Protein AF-A0A0U5L3U8-F1 (afdb_monomer)

Radius of gyration: 20.76 Å; Cα contacts (8 Å, |Δi|>4): 200; chains: 1; bounding box: 40×62×52 Å

Solvent-accessible surface area (backbone atoms only — not comparable to full-atom values): 8034 Å² total; per-residue (Å²): 136,73,67,72,69,67,64,68,73,76,75,67,78,78,78,76,72,82,58,68,48,78,46,74,42,34,58,54,66,28,44,74,45,80,46,81,40,83,42,86,60,98,75,54,99,53,98,68,57,32,30,39,40,39,36,33,34,28,70,70,42,16,52,52,45,27,52,54,32,59,78,39,60,73,24,33,37,38,36,20,48,57,82,38,70,58,52,73,46,66,30,86,60,68,47,56,40,68,48,77,48,72,34,46,51,71,48,48,67,57,37,63,68,42,64,70,48,70,69,58,81,92,70,85,82,70,88,85,78,82,79,82,133

Nearest PDB structures (foldseek):
  5xap-assembly1_A  TM=6.234E-01  e=1.215E-03  Deinococcus radiodurans R1 = ATCC 13939 = DSM 20539
  6ofl-assembly1_A  TM=3.741E-01  e=7.066E+00  Aequorea victoria

Secondary structure (DSSP, 8-state):
--STTTSGGG---------EEEEEE-HHHHEEEEEEEEE--TTSSS---EEEEEEEEPHHHHHHHHHHHHHTTTSEEEEEETTEEEEEEE--S---SEEEEEEEHHHHHHHHHHTT-----S-SSSTTS----

Mean predicted aligned error: 11.08 Å

Foldseek 3Di:
DPVVVVVVVPPPPPPPPQDEDEDEAELQAFFPDWDKAWDQDPPDPDRWIKIKIKTFTDQVNQVVQQVRLVVQAQGWYFYHYLPQTQDIGHRPDGGGRIDIGMHTPVSVVVVVVSSPDNDDPPDPPPPPPDDDD

Structure (mmCIF, N/CA/C/O backbone):
data_AF-A0A0U5L3U8-F1
#
_entry.id   AF-A0A0U5L3U8-F1
#
loop_
_atom_site.group_PDB
_atom_site.id
_atom_site.type_symbol
_atom_site.label_atom_id
_atom_site.label_alt_id
_atom_site.label_comp_id
_atom_site.label_asym_id
_atom_site.label_entity_id
_atom_site.label_seq_id
_atom_site.pdbx_PDB_ins_code
_atom_site.Cartn_x
_atom_site.Cartn_y
_atom_site.Cartn_z
_atom_site.occupancy
_atom_site.B_iso_or_equiv
_atom_site.auth_seq_id
_atom_site.auth_comp_id
_atom_site.auth_asym_id
_atom_site.auth_atom_id
_atom_site.pdbx_PDB_model_num
ATOM 1 N N . MET A 1 1 ? -24.209 51.132 -25.622 1.00 51.38 1 MET A N 1
ATOM 2 C CA . MET A 1 1 ? -22.840 50.808 -25.151 1.00 51.38 1 MET A CA 1
ATOM 3 C C . MET A 1 1 ? -22.758 50.423 -23.658 1.00 51.38 1 MET A C 1
ATOM 5 O O . MET A 1 1 ? -21.669 50.415 -23.115 1.00 51.38 1 MET A O 1
ATOM 9 N N . ARG A 1 2 ? -23.865 50.087 -22.967 1.00 53.97 2 ARG A N 1
ATOM 10 C CA . ARG A 1 2 ? -23.847 49.695 -21.533 1.00 53.97 2 ARG A CA 1
ATOM 11 C C . ARG A 1 2 ? -24.225 48.227 -21.287 1.00 53.97 2 ARG A C 1
ATOM 13 O O . ARG A 1 2 ? -23.790 47.645 -20.307 1.00 53.97 2 ARG A O 1
ATOM 20 N N . TYR A 1 3 ? -24.960 47.615 -22.217 1.00 53.03 3 TYR A N 1
ATOM 21 C CA . TYR A 1 3 ? -25.367 46.206 -22.142 1.00 53.03 3 TYR A CA 1
ATOM 22 C C . TYR A 1 3 ? -24.332 45.230 -22.715 1.00 53.03 3 TYR A C 1
ATOM 24 O O . TYR A 1 3 ? -24.323 44.064 -22.341 1.00 53.03 3 TYR A O 1
ATOM 32 N N . LEU A 1 4 ? -23.414 45.707 -23.568 1.00 52.50 4 LEU A N 1
ATOM 33 C CA . LEU A 1 4 ? -22.362 44.865 -24.154 1.00 52.50 4 LEU A CA 1
ATOM 34 C C . LEU A 1 4 ? -21.331 44.404 -23.103 1.00 52.50 4 LEU A C 1
ATOM 36 O O . LEU A 1 4 ? -20.694 43.374 -23.272 1.00 52.50 4 LEU A O 1
ATOM 40 N N . LEU A 1 5 ? -21.206 45.148 -21.998 1.00 54.88 5 LEU A N 1
ATOM 41 C CA . LEU A 1 5 ? -20.284 44.853 -20.896 1.00 54.88 5 LEU A CA 1
ATOM 42 C C . LEU A 1 5 ? -20.862 43.869 -19.863 1.00 54.88 5 LEU A C 1
ATOM 44 O O . LEU A 1 5 ? -20.103 43.305 -19.086 1.00 54.88 5 LEU A O 1
ATOM 48 N N . LEU A 1 6 ? -22.180 43.627 -19.872 1.00 53.41 6 LEU A N 1
ATOM 49 C CA . LEU A 1 6 ? -22.838 42.678 -18.959 1.00 53.41 6 LEU A CA 1
ATOM 50 C C . LEU A 1 6 ? -22.889 41.245 -19.507 1.00 53.41 6 LEU A C 1
ATOM 52 O O . LEU A 1 6 ? -23.066 40.309 -18.738 1.00 53.41 6 LEU A O 1
ATOM 56 N N . ILE A 1 7 ? -22.712 41.057 -20.817 1.00 56.69 7 ILE A N 1
ATOM 57 C CA . ILE A 1 7 ? -22.730 39.725 -21.447 1.00 56.69 7 ILE A CA 1
ATOM 58 C C . ILE A 1 7 ? -21.337 39.065 -21.382 1.00 56.69 7 ILE A C 1
ATOM 60 O O . ILE A 1 7 ? -21.220 37.843 -21.427 1.00 56.69 7 ILE A O 1
ATOM 64 N N . LEU A 1 8 ? -20.271 39.855 -21.206 1.00 52.62 8 LEU A N 1
ATOM 65 C CA . LEU A 1 8 ? -18.886 39.369 -21.247 1.00 52.62 8 LEU A CA 1
ATOM 66 C C . LEU A 1 8 ? -18.415 38.690 -19.944 1.00 52.62 8 LEU A C 1
ATOM 68 O O . LEU A 1 8 ? -17.386 38.023 -19.942 1.00 52.62 8 LEU A O 1
ATOM 72 N N . THR A 1 9 ? -19.157 38.802 -18.841 1.00 58.31 9 THR A N 1
ATOM 73 C CA . THR A 1 9 ? -18.797 38.189 -17.546 1.00 58.31 9 THR A CA 1
ATOM 74 C C . THR A 1 9 ? -19.309 36.756 -17.361 1.00 58.31 9 THR A C 1
ATOM 76 O O . THR A 1 9 ? -18.974 36.122 -16.364 1.00 58.31 9 THR A O 1
ATOM 79 N N . CYS A 1 10 ? -20.077 36.203 -18.308 1.00 53.56 10 CYS A N 1
ATOM 80 C CA . CYS A 1 10 ? -20.681 34.865 -18.185 1.00 53.56 10 CYS A CA 1
ATOM 81 C C . CYS A 1 10 ? -19.845 33.714 -18.784 1.00 53.56 10 CYS A C 1
ATOM 83 O O . CYS A 1 10 ? -20.291 32.572 -18.797 1.00 53.56 10 CYS A O 1
ATOM 85 N N . LEU A 1 11 ? -18.635 33.991 -19.278 1.00 56.06 11 LEU A N 1
ATOM 86 C CA . LEU A 1 11 ? -17.748 33.006 -19.916 1.00 56.06 11 LEU A CA 1
ATOM 87 C C . LEU A 1 11 ? -16.476 32.781 -19.091 1.00 56.06 11 LEU A C 1
ATOM 89 O O . LEU A 1 11 ? -15.368 32.762 -19.615 1.00 56.06 11 LEU A O 1
ATOM 93 N N . LEU A 1 12 ? -16.621 32.615 -17.779 1.00 62.84 12 LEU A N 1
ATOM 94 C CA . LEU A 1 12 ? -15.594 31.942 -16.992 1.00 62.84 12 LEU A CA 1
ATOM 95 C C . LEU A 1 12 ? -15.993 30.465 -16.967 1.00 62.84 12 LEU A C 1
ATOM 97 O O . LEU A 1 12 ? -16.906 30.119 -16.212 1.00 62.84 12 LEU A O 1
ATOM 101 N N . PRO A 1 13 ? -15.389 29.588 -17.796 1.00 59.16 13 PRO A N 1
ATOM 102 C CA . PRO A 1 13 ? -15.549 28.161 -17.586 1.00 59.16 13 PRO A CA 1
ATOM 103 C C . PRO A 1 13 ? -15.098 27.908 -16.154 1.00 59.16 13 PRO A C 1
ATOM 105 O O . PRO A 1 13 ? -13.954 28.187 -15.795 1.00 59.16 13 PRO A O 1
ATOM 108 N N . SER A 1 14 ? -16.022 27.473 -15.304 1.00 56.97 14 SER A N 1
ATOM 109 C CA . SER A 1 14 ? -15.675 27.033 -13.966 1.00 56.97 14 SER A CA 1
ATOM 110 C C . SER A 1 14 ? -14.700 25.879 -14.166 1.00 56.97 14 SER A C 1
ATOM 112 O O . SER A 1 14 ? -15.114 24.795 -14.572 1.00 56.97 14 SER A O 1
ATOM 114 N N . LEU A 1 15 ? -13.397 26.121 -13.981 1.00 51.94 15 LEU A N 1
ATOM 115 C CA . LEU A 1 15 ? -12.421 25.046 -13.903 1.00 51.94 15 LEU A CA 1
ATOM 116 C C . LEU A 1 15 ? -12.825 24.228 -12.682 1.00 51.94 15 LEU A C 1
ATOM 118 O O . LEU A 1 15 ? -12.494 24.565 -11.547 1.00 51.94 15 LEU A O 1
ATOM 122 N N . THR A 1 16 ? -13.598 23.172 -12.908 1.00 57.25 16 THR A N 1
ATOM 123 C CA . THR A 1 16 ? -13.829 22.142 -11.911 1.00 57.25 16 THR A CA 1
ATOM 124 C C . THR A 1 16 ? -12.483 21.470 -11.693 1.00 57.25 16 THR A C 1
ATOM 126 O O . THR A 1 16 ? -12.091 20.589 -12.459 1.00 57.25 16 THR A O 1
ATOM 129 N N . LEU A 1 17 ? -11.734 21.952 -10.699 1.00 58.56 17 LEU A N 1
ATOM 130 C CA . LEU A 1 17 ? -10.504 21.321 -10.249 1.00 58.56 17 LEU A CA 1
ATOM 131 C C . LEU A 1 17 ? -10.867 19.875 -9.894 1.00 58.56 17 LEU A C 1
ATOM 133 O O . LEU A 1 17 ? -11.711 19.648 -9.024 1.00 58.56 17 LEU A O 1
ATOM 137 N N . ALA A 1 18 ? -10.301 18.903 -10.610 1.00 64.50 18 ALA A N 1
ATOM 138 C CA . ALA A 1 18 ? -10.525 17.498 -10.307 1.00 64.50 18 ALA A CA 1
ATOM 139 C C . ALA A 1 18 ? -10.060 17.252 -8.867 1.00 64.50 18 ALA A C 1
ATOM 141 O O . ALA A 1 18 ? -8.871 17.337 -8.564 1.00 64.50 18 ALA A O 1
ATOM 142 N N . LYS A 1 19 ? -11.013 17.026 -7.960 1.00 78.81 19 LYS A N 1
ATOM 143 C CA . LYS A 1 19 ? -10.716 16.818 -6.546 1.00 78.81 19 LYS A CA 1
ATOM 144 C C . LYS A 1 19 ? -9.996 15.475 -6.412 1.00 78.81 19 LYS A C 1
ATOM 146 O O . LYS A 1 19 ? -10.499 14.452 -6.883 1.00 78.81 19 LYS A O 1
ATOM 151 N N . SER A 1 20 ? -8.802 15.499 -5.829 1.00 88.62 20 SER A N 1
ATOM 152 C CA . SER A 1 20 ? -8.031 14.302 -5.498 1.00 88.62 20 SER A CA 1
ATOM 153 C C . SER A 1 20 ? -7.954 14.138 -3.989 1.00 88.62 20 SER A C 1
ATOM 155 O O . SER A 1 20 ? -7.682 15.108 -3.280 1.00 88.62 20 SER A O 1
ATOM 157 N N . VAL A 1 21 ? -8.129 12.915 -3.508 1.00 94.12 21 VAL A N 1
ATOM 158 C CA . VAL A 1 21 ? -7.905 12.543 -2.114 1.00 94.12 21 VAL A CA 1
ATOM 159 C C . VAL A 1 21 ? -6.610 11.745 -2.010 1.00 94.12 21 VAL A C 1
ATOM 161 O O . VAL A 1 21 ? -6.376 10.825 -2.791 1.00 94.12 21 VAL A O 1
ATOM 164 N N . ALA A 1 22 ? -5.743 12.121 -1.073 1.00 94.38 22 ALA A N 1
ATOM 165 C CA . ALA A 1 22 ? -4.477 11.437 -0.844 1.00 94.38 22 ALA A CA 1
ATOM 166 C C . ALA A 1 22 ? -4.598 10.495 0.355 1.00 94.38 22 ALA A C 1
ATOM 168 O O . ALA A 1 22 ? -5.067 10.898 1.419 1.00 94.38 22 ALA A O 1
ATOM 169 N N . VAL A 1 23 ? -4.140 9.255 0.191 1.00 94.50 23 VAL A N 1
ATOM 170 C CA . VAL A 1 23 ? -3.997 8.288 1.281 1.00 94.50 23 VAL A CA 1
ATOM 171 C C . VAL A 1 23 ? -2.559 7.804 1.300 1.00 94.50 23 VAL A C 1
ATOM 173 O O . VAL A 1 23 ? -2.060 7.271 0.311 1.00 94.50 23 VAL A O 1
ATOM 176 N N . ASN A 1 24 ? -1.907 7.973 2.446 1.00 95.12 24 ASN A N 1
ATOM 177 C CA . ASN A 1 24 ? -0.570 7.457 2.684 1.00 95.12 24 ASN A CA 1
ATOM 178 C C . ASN A 1 24 ? -0.621 6.379 3.763 1.00 95.12 24 ASN A C 1
ATOM 180 O O . ASN A 1 24 ? -0.957 6.671 4.911 1.00 95.12 24 ASN A O 1
ATOM 184 N N . LEU A 1 25 ? -0.264 5.160 3.378 1.00 95.19 25 LEU A N 1
ATOM 185 C CA . LEU A 1 25 ? -0.127 4.018 4.270 1.00 95.19 25 LEU A CA 1
ATOM 186 C C . LEU A 1 25 ? 1.308 3.925 4.776 1.00 95.19 25 LEU A C 1
ATOM 188 O O . LEU A 1 25 ? 2.250 4.284 4.064 1.00 95.19 25 LEU A O 1
ATOM 192 N N . GLN A 1 26 ? 1.474 3.418 5.991 1.00 95.94 26 GLN A N 1
ATOM 193 C CA . GLN A 1 26 ? 2.779 3.162 6.590 1.00 95.94 26 GLN A CA 1
ATOM 194 C C . GLN A 1 26 ? 2.967 1.663 6.813 1.00 95.94 26 GLN A C 1
ATOM 196 O O . GLN A 1 26 ? 2.254 1.054 7.604 1.00 95.94 26 GLN A O 1
ATOM 201 N N . ALA A 1 27 ? 3.955 1.062 6.152 1.00 94.81 27 ALA A N 1
ATOM 202 C CA . ALA A 1 27 ? 4.252 -0.368 6.219 1.00 94.81 27 ALA A CA 1
ATOM 203 C C . ALA A 1 27 ? 4.425 -0.868 7.660 1.00 94.81 27 ALA A C 1
ATOM 205 O O . ALA A 1 27 ? 4.014 -1.976 7.976 1.00 94.81 27 ALA A O 1
ATOM 206 N N . ALA A 1 28 ? 4.976 -0.031 8.543 1.00 94.50 28 ALA A N 1
ATOM 207 C CA . ALA A 1 28 ? 5.238 -0.377 9.935 1.00 94.50 28 ALA A CA 1
ATOM 208 C C . ALA A 1 28 ? 3.980 -0.604 10.799 1.00 94.50 28 ALA A C 1
ATOM 210 O O . ALA A 1 28 ? 4.104 -1.194 11.869 1.00 94.50 28 ALA A O 1
ATOM 211 N N . CYS A 1 29 ? 2.800 -0.110 10.399 1.00 94.62 29 CYS A N 1
ATOM 212 C CA . CYS A 1 29 ? 1.590 -0.213 11.232 1.00 94.62 29 CYS A CA 1
ATOM 213 C C . CYS A 1 29 ? 0.251 -0.299 10.489 1.00 94.62 29 CYS A C 1
ATOM 215 O O . CYS A 1 29 ? -0.756 -0.666 11.094 1.00 94.62 29 CYS A O 1
ATOM 217 N N . ASP A 1 30 ? 0.218 0.001 9.194 1.00 95.81 30 ASP A N 1
ATOM 218 C CA . ASP A 1 30 ? -0.994 -0.095 8.382 1.00 95.81 30 ASP A CA 1
ATOM 219 C C . ASP A 1 30 ? -1.090 -1.410 7.606 1.00 95.81 30 ASP A C 1
ATOM 221 O O . ASP A 1 30 ? -2.154 -1.712 7.070 1.00 95.81 30 ASP A O 1
ATOM 225 N N . ILE A 1 31 ? -0.005 -2.187 7.535 1.00 95.75 31 ILE A N 1
ATOM 226 C CA . ILE A 1 31 ? 0.114 -3.379 6.692 1.00 95.75 31 ILE A CA 1
ATOM 227 C C . ILE A 1 31 ? 0.372 -4.616 7.560 1.00 95.75 31 ILE A C 1
ATOM 229 O O . ILE A 1 31 ? 1.325 -4.647 8.332 1.00 95.75 31 ILE A O 1
ATOM 233 N N . GLU A 1 32 ? -0.455 -5.646 7.399 1.00 96.50 32 GLU A N 1
ATOM 234 C CA . GLU A 1 32 ? -0.260 -6.973 8.001 1.00 96.50 32 GLU A CA 1
ATOM 235 C C . GLU A 1 32 ? 0.595 -7.877 7.109 1.00 96.50 32 GLU A C 1
ATOM 237 O O . GLU A 1 32 ? 1.479 -8.582 7.590 1.00 96.50 32 GLU A O 1
ATOM 242 N N . GLN A 1 33 ? 0.352 -7.838 5.795 1.00 96.88 33 GLN A N 1
ATOM 243 C CA . GLN A 1 33 ? 1.082 -8.629 4.806 1.00 96.88 33 GLN A CA 1
ATOM 244 C C . GLN A 1 33 ? 1.313 -7.807 3.541 1.00 96.88 33 GLN A C 1
ATOM 246 O O . GLN A 1 33 ? 0.422 -7.099 3.071 1.00 96.88 33 GLN A O 1
ATOM 251 N N . LEU A 1 34 ? 2.515 -7.920 2.977 1.00 96.00 34 LEU A N 1
ATOM 252 C CA . LEU A 1 34 ? 2.893 -7.267 1.731 1.00 96.00 34 LEU A CA 1
ATOM 253 C C . LEU A 1 34 ? 3.615 -8.253 0.821 1.00 96.00 34 LEU A C 1
ATOM 255 O O . LEU A 1 34 ? 4.612 -8.857 1.212 1.00 96.00 34 LEU A O 1
ATOM 259 N N . GLU A 1 35 ? 3.136 -8.369 -0.410 1.00 96.56 35 GLU A N 1
ATOM 260 C CA . GLU A 1 35 ? 3.748 -9.185 -1.451 1.00 96.56 35 GLU A CA 1
ATOM 261 C C . GLU A 1 35 ? 4.099 -8.318 -2.656 1.00 96.56 35 GLU A C 1
ATOM 263 O O . GLU A 1 35 ? 3.267 -7.559 -3.158 1.00 96.56 35 GLU A O 1
ATOM 268 N N . LEU A 1 36 ? 5.331 -8.466 -3.146 1.00 94.25 36 LEU A N 1
ATOM 269 C CA . LEU A 1 36 ? 5.791 -7.879 -4.400 1.00 94.25 36 LEU A CA 1
ATOM 270 C C . LEU A 1 36 ? 6.061 -9.003 -5.399 1.00 94.25 36 LEU A C 1
ATOM 272 O O . LEU A 1 36 ? 6.932 -9.843 -5.173 1.00 94.25 36 LEU A O 1
ATOM 276 N N . LYS A 1 37 ? 5.346 -9.009 -6.521 1.00 94.00 37 LYS A N 1
ATOM 277 C CA . LYS A 1 37 ? 5.508 -10.010 -7.575 1.00 94.00 37 LYS A CA 1
ATOM 278 C C . LYS A 1 37 ? 5.946 -9.350 -8.869 1.00 94.00 37 LYS A C 1
ATOM 280 O O . LYS A 1 37 ? 5.225 -8.519 -9.411 1.00 94.00 37 LYS A O 1
ATOM 285 N N . LEU A 1 38 ? 7.095 -9.760 -9.400 1.00 91.12 38 LEU A N 1
ATOM 286 C CA . LEU A 1 38 ? 7.501 -9.385 -10.751 1.00 91.12 38 LEU A CA 1
ATOM 287 C C . LEU A 1 38 ? 6.526 -9.999 -11.767 1.00 91.12 38 LEU A C 1
ATOM 289 O O . LEU A 1 38 ? 6.292 -11.208 -11.769 1.00 91.12 38 LEU A O 1
ATOM 293 N N . ILE A 1 39 ? 5.964 -9.157 -12.625 1.00 86.69 39 ILE A N 1
ATOM 294 C CA . ILE A 1 39 ? 5.132 -9.549 -13.754 1.00 86.69 39 ILE A CA 1
ATOM 295 C C . ILE A 1 39 ? 5.966 -9.383 -15.020 1.00 86.69 39 ILE A C 1
ATOM 297 O O . ILE A 1 39 ? 6.193 -8.268 -15.494 1.00 86.69 39 ILE A O 1
ATOM 301 N N . ASP A 1 40 ? 6.372 -10.506 -15.596 1.00 75.19 40 ASP A N 1
ATOM 302 C CA . ASP A 1 40 ? 6.878 -10.540 -16.960 1.00 75.19 40 ASP A CA 1
ATOM 303 C C . ASP A 1 40 ? 5.681 -10.596 -17.921 1.00 75.19 40 ASP A C 1
ATOM 305 O O . ASP A 1 40 ? 5.013 -11.624 -18.072 1.00 75.19 40 ASP A O 1
ATOM 309 N N . ARG A 1 41 ? 5.342 -9.451 -18.523 1.00 65.94 41 ARG A N 1
ATOM 310 C CA . ARG A 1 41 ? 4.385 -9.413 -19.629 1.00 65.94 41 ARG A CA 1
ATOM 311 C C . ARG A 1 41 ? 5.175 -9.446 -20.929 1.00 65.94 41 ARG A C 1
ATOM 313 O O . ARG A 1 41 ? 5.494 -8.387 -21.458 1.00 65.94 41 ARG A O 1
ATOM 320 N N . GLN A 1 42 ? 5.327 -10.634 -21.515 1.00 56.00 42 GLN A N 1
ATOM 321 C CA . GLN A 1 42 ? 5.922 -10.875 -22.846 1.00 56.00 42 GLN A CA 1
ATOM 322 C C . GLN A 1 42 ? 5.247 -10.127 -24.031 1.00 56.00 42 GLN A C 1
ATOM 324 O O . GLN A 1 42 ? 5.479 -10.450 -25.191 1.00 56.00 42 GLN A O 1
ATOM 329 N N . ARG A 1 43 ? 4.336 -9.177 -23.778 1.00 52.66 43 ARG A N 1
ATOM 330 C CA . ARG A 1 43 ? 3.567 -8.421 -24.782 1.00 52.66 43 ARG A CA 1
ATOM 331 C C . ARG A 1 43 ? 3.498 -6.918 -24.514 1.00 52.66 43 ARG A C 1
ATOM 333 O O . ARG A 1 43 ? 2.762 -6.228 -25.219 1.00 52.66 43 ARG A O 1
ATOM 340 N N . ALA A 1 44 ? 4.193 -6.391 -23.504 1.00 55.75 44 ALA A N 1
ATOM 341 C CA . ALA A 1 44 ? 4.360 -4.944 -23.446 1.00 55.75 44 ALA A CA 1
ATOM 342 C C . ALA A 1 44 ? 5.238 -4.536 -24.647 1.00 55.75 44 ALA A C 1
ATOM 344 O O . ALA A 1 44 ? 6.266 -5.168 -24.865 1.00 55.75 44 ALA A O 1
ATOM 345 N N . PRO A 1 45 ? 4.853 -3.529 -25.453 1.00 56.69 45 PRO A N 1
ATOM 346 C CA . PRO A 1 45 ? 5.603 -3.134 -26.655 1.00 56.69 45 PRO A CA 1
ATOM 347 C C . PRO A 1 45 ? 7.020 -2.602 -26.366 1.00 56.69 45 PRO A C 1
ATOM 349 O O . PRO A 1 45 ? 7.762 -2.286 -27.289 1.00 56.69 45 PRO A O 1
ATOM 352 N N . TYR A 1 46 ? 7.386 -2.523 -25.089 1.00 56.31 46 TYR A N 1
ATOM 353 C CA . TYR A 1 46 ? 8.690 -2.156 -24.570 1.00 56.31 46 TYR A CA 1
ATOM 354 C C . TYR A 1 46 ? 8.973 -3.112 -23.403 1.00 56.31 46 TYR A C 1
ATOM 356 O O . TYR A 1 46 ? 8.036 -3.445 -22.673 1.00 56.31 46 TYR A O 1
ATOM 364 N N . ASP A 1 47 ? 10.219 -3.551 -23.222 1.00 57.56 47 ASP A N 1
ATOM 365 C CA . ASP A 1 47 ? 10.673 -4.441 -22.137 1.00 57.56 47 ASP A CA 1
ATOM 366 C C . ASP A 1 47 ? 10.601 -3.754 -20.756 1.00 57.56 47 ASP A C 1
ATOM 368 O O . ASP A 1 47 ? 11.599 -3.524 -20.074 1.00 57.56 47 ASP A O 1
ATOM 372 N N . ILE A 1 48 ? 9.402 -3.352 -20.342 1.00 70.69 48 ILE A N 1
ATOM 373 C CA . ILE A 1 48 ? 9.130 -2.710 -19.060 1.00 70.69 48 ILE A CA 1
ATOM 374 C C . ILE A 1 48 ? 8.651 -3.769 -18.076 1.00 70.69 48 ILE A C 1
ATOM 376 O O . ILE A 1 48 ? 7.500 -4.205 -18.105 1.00 70.69 48 ILE A O 1
ATOM 380 N N . PHE A 1 49 ? 9.551 -4.157 -17.174 1.00 80.06 49 PHE A N 1
ATOM 381 C CA . PHE A 1 49 ? 9.208 -4.940 -15.994 1.00 80.06 49 PHE A CA 1
ATOM 382 C C . PHE A 1 49 ? 8.154 -4.200 -15.158 1.00 80.06 49 PHE A C 1
ATOM 384 O O . PHE A 1 49 ? 8.329 -3.033 -14.789 1.00 80.06 49 PHE A O 1
ATOM 391 N N . MET A 1 50 ? 7.066 -4.898 -14.840 1.00 89.00 50 MET A N 1
ATOM 392 C CA . MET A 1 50 ? 5.997 -4.408 -13.970 1.00 89.00 50 MET A CA 1
ATOM 393 C C . MET A 1 50 ? 5.965 -5.251 -12.702 1.00 89.00 50 MET A C 1
ATOM 395 O O . MET A 1 50 ? 6.313 -6.427 -12.730 1.00 89.00 50 MET A O 1
ATOM 399 N N . PHE A 1 51 ? 5.517 -4.678 -11.594 1.00 92.25 51 PHE A N 1
ATOM 400 C CA . PHE A 1 51 ? 5.375 -5.392 -10.331 1.00 92.25 51 PHE A CA 1
ATOM 401 C C . PHE A 1 51 ? 3.927 -5.317 -9.859 1.00 92.25 51 PHE A C 1
ATOM 403 O O . PHE A 1 51 ? 3.320 -4.250 -9.875 1.00 92.25 51 PHE A O 1
ATOM 410 N N . GLU A 1 52 ? 3.366 -6.445 -9.441 1.00 94.31 52 GLU A N 1
ATOM 411 C CA . GLU A 1 52 ? 2.130 -6.480 -8.667 1.00 94.31 52 GLU A CA 1
ATOM 412 C C . GLU A 1 52 ? 2.486 -6.301 -7.192 1.00 94.31 52 GLU A C 1
ATOM 414 O O . GLU A 1 52 ? 3.310 -7.044 -6.660 1.00 94.31 52 GLU A O 1
ATOM 419 N N . VAL A 1 53 ? 1.862 -5.330 -6.537 1.00 95.88 53 V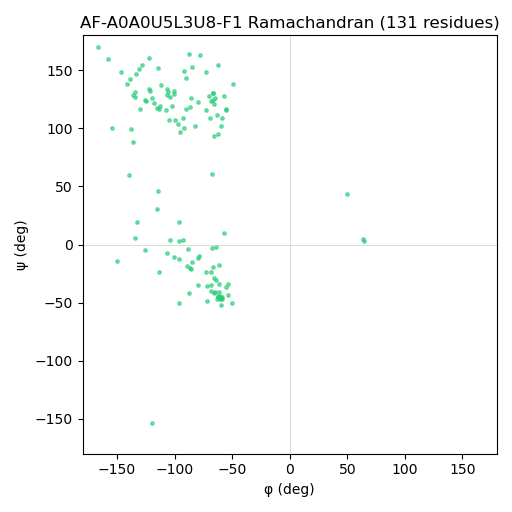AL A N 1
ATOM 420 C CA . VAL A 1 53 ? 1.926 -5.144 -5.090 1.00 95.88 53 VAL A CA 1
ATOM 421 C C . VAL A 1 53 ? 0.581 -5.552 -4.522 1.00 95.88 53 VAL A C 1
ATOM 423 O O . VAL A 1 53 ? -0.437 -4.925 -4.827 1.00 95.88 53 VAL A O 1
ATOM 426 N N . GLN A 1 54 ? 0.576 -6.606 -3.717 1.00 96.44 54 GLN A N 1
ATOM 427 C CA . GLN A 1 54 ? -0.589 -7.029 -2.951 1.00 96.44 54 GLN A CA 1
ATOM 428 C C . GLN A 1 54 ? -0.362 -6.691 -1.483 1.00 96.44 54 GLN A C 1
ATOM 430 O O . GLN A 1 54 ? 0.724 -6.911 -0.949 1.00 96.44 54 GLN A O 1
ATOM 435 N N . MET A 1 55 ? -1.376 -6.113 -0.851 1.00 96.06 55 MET A N 1
ATOM 436 C CA . MET A 1 55 ? -1.305 -5.646 0.528 1.00 96.06 55 MET A CA 1
ATOM 437 C C . MET A 1 55 ? -2.548 -6.089 1.281 1.00 96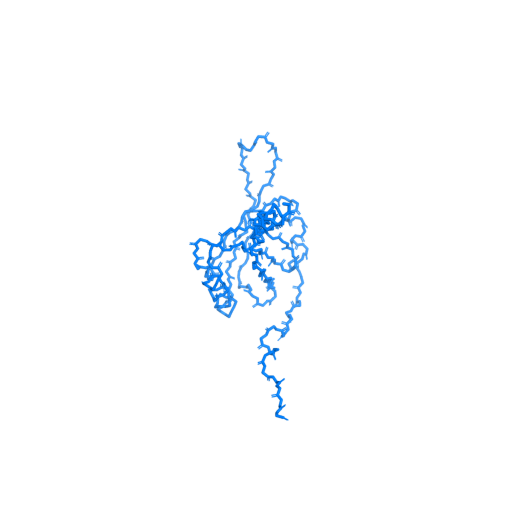.06 55 MET A C 1
ATOM 439 O O . MET A 1 55 ? -3.665 -5.842 0.817 1.00 96.06 55 MET A O 1
ATOM 443 N N . THR A 1 56 ? -2.331 -6.668 2.454 1.00 98.06 56 THR A N 1
ATOM 444 C CA . THR A 1 56 ? -3.351 -6.875 3.479 1.00 98.06 56 THR A CA 1
ATOM 445 C C . THR A 1 56 ? -3.143 -5.813 4.545 1.00 98.06 56 THR A C 1
ATOM 447 O O . THR A 1 56 ? -2.062 -5.716 5.127 1.00 98.06 56 THR A O 1
ATOM 450 N N . LEU A 1 57 ? -4.150 -4.977 4.755 1.00 97.25 57 LEU A N 1
ATOM 451 C CA . LEU A 1 57 ? -4.145 -3.898 5.731 1.00 97.25 57 LEU A CA 1
ATOM 452 C C . LEU A 1 57 ? -4.546 -4.405 7.110 1.00 97.25 57 LEU A C 1
ATOM 454 O O . LEU A 1 57 ? -5.371 -5.311 7.217 1.00 97.25 57 LEU A O 1
ATOM 458 N N . THR A 1 58 ? -4.063 -3.727 8.148 1.00 97.00 58 THR A N 1
ATOM 459 C CA . THR A 1 58 ? -4.639 -3.872 9.489 1.00 97.00 58 THR A CA 1
ATOM 460 C C . THR A 1 58 ? -6.099 -3.423 9.491 1.00 97.00 58 THR A C 1
ATOM 462 O O . THR A 1 58 ? -6.502 -2.572 8.691 1.00 97.00 58 THR A O 1
ATOM 465 N N . GLU A 1 59 ? -6.903 -3.939 10.421 1.00 96.00 59 GLU A N 1
ATOM 466 C CA . GLU A 1 59 ? -8.318 -3.557 10.549 1.00 96.00 59 GLU A CA 1
ATOM 467 C C . GLU A 1 59 ? -8.498 -2.031 10.657 1.00 96.00 59 GLU A C 1
ATOM 469 O O . GLU A 1 59 ? -9.326 -1.439 9.960 1.00 96.00 59 GLU A O 1
ATOM 474 N N . ALA A 1 60 ? -7.660 -1.367 11.460 1.00 94.81 60 ALA A N 1
ATOM 475 C CA . ALA A 1 60 ? -7.694 0.083 11.623 1.00 94.81 60 ALA A CA 1
ATOM 476 C C . ALA A 1 60 ? -7.399 0.827 10.306 1.00 94.81 60 ALA A C 1
ATOM 478 O O . ALA A 1 60 ? -8.093 1.787 9.962 1.00 94.81 60 ALA A O 1
ATOM 479 N N . ALA A 1 61 ? -6.395 0.393 9.540 1.00 95.81 61 ALA A N 1
ATOM 480 C CA . ALA A 1 61 ? -6.075 0.991 8.247 1.00 95.81 61 ALA A CA 1
ATOM 481 C C . ALA A 1 61 ? -7.166 0.722 7.198 1.00 95.81 61 ALA A C 1
ATOM 483 O O . ALA A 1 61 ? -7.547 1.639 6.465 1.00 95.81 61 ALA A O 1
ATOM 484 N N . ALA A 1 62 ? -7.727 -0.489 7.176 1.00 96.62 62 ALA A N 1
ATOM 485 C CA . ALA A 1 62 ? -8.836 -0.863 6.305 1.00 96.62 62 ALA A CA 1
ATOM 486 C C . ALA A 1 62 ? -10.083 -0.010 6.572 1.00 96.62 62 ALA A C 1
ATOM 488 O O . ALA A 1 62 ? -10.704 0.495 5.635 1.00 96.62 62 ALA A O 1
ATOM 489 N N . GLN A 1 63 ? -10.417 0.212 7.846 1.00 96.19 63 GLN A N 1
ATOM 490 C CA . GLN A 1 63 ? -11.541 1.054 8.244 1.00 96.19 6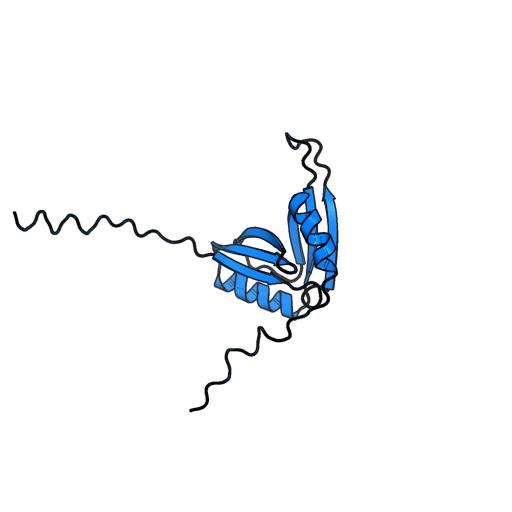3 GLN A CA 1
ATOM 491 C C . GLN A 1 63 ? -11.334 2.504 7.791 1.00 96.19 63 GLN A C 1
ATOM 493 O O . GLN A 1 63 ? -12.230 3.093 7.184 1.00 96.19 63 GLN A O 1
ATOM 498 N N . ARG A 1 64 ? -10.137 3.070 8.016 1.00 94.75 64 ARG A N 1
ATOM 499 C CA . ARG A 1 64 ? -9.795 4.429 7.555 1.00 94.75 64 ARG A CA 1
ATOM 500 C C . ARG A 1 64 ? -9.925 4.555 6.037 1.00 94.75 64 ARG A C 1
ATOM 502 O O . ARG A 1 64 ? -10.550 5.498 5.556 1.00 94.75 64 ARG A O 1
ATOM 509 N N . LEU A 1 65 ? -9.384 3.601 5.281 1.00 95.25 65 LEU A N 1
ATOM 510 C CA . LEU A 1 65 ? -9.448 3.610 3.820 1.00 95.25 65 LEU A CA 1
ATOM 511 C C . LEU A 1 65 ? -10.887 3.465 3.296 1.00 95.25 65 LEU A C 1
ATOM 513 O O . LEU A 1 65 ? -11.278 4.169 2.362 1.00 95.25 65 LEU A O 1
ATOM 517 N N . SER A 1 66 ? -11.689 2.594 3.908 1.00 96.25 66 SER A N 1
ATOM 518 C CA . SER A 1 66 ? -13.108 2.409 3.584 1.00 96.25 66 SER A CA 1
ATOM 519 C C . SER A 1 66 ? -13.902 3.703 3.778 1.00 96.25 66 SER A C 1
ATOM 521 O O . SER A 1 66 ? -14.638 4.115 2.879 1.00 96.25 66 SER A O 1
ATOM 523 N N . THR A 1 67 ? -13.693 4.402 4.897 1.00 96.19 67 THR A N 1
ATOM 524 C CA . THR A 1 67 ? -14.307 5.713 5.153 1.00 96.19 67 THR A CA 1
ATOM 525 C C . THR A 1 67 ? -13.897 6.734 4.092 1.00 96.19 67 THR A C 1
ATOM 527 O O . THR A 1 67 ? -14.761 7.303 3.424 1.00 96.19 67 THR A O 1
ATOM 530 N N . VAL A 1 68 ? -12.591 6.891 3.844 1.00 94.94 68 VAL A N 1
ATOM 531 C CA . VAL A 1 68 ? -12.074 7.856 2.859 1.00 94.94 68 VAL A CA 1
ATOM 532 C C . VAL A 1 68 ? -12.619 7.580 1.457 1.00 94.94 68 VAL A C 1
ATOM 534 O O . VAL A 1 68 ? -13.041 8.505 0.761 1.00 94.94 68 VAL A O 1
ATOM 537 N N . THR A 1 69 ? -12.635 6.321 1.021 1.00 94.88 69 THR A N 1
ATOM 538 C CA . THR A 1 69 ? -13.093 5.965 -0.330 1.00 94.88 69 THR A CA 1
ATOM 539 C C . THR A 1 69 ? -14.603 6.108 -0.491 1.00 94.88 69 THR A C 1
ATOM 541 O O . THR A 1 69 ? -15.059 6.578 -1.532 1.00 94.88 69 THR A O 1
ATOM 544 N N . ARG A 1 70 ? -15.387 5.806 0.549 1.00 96.25 70 ARG A N 1
ATOM 545 C CA . ARG A 1 70 ? -16.838 6.032 0.561 1.00 96.25 70 ARG A CA 1
ATOM 546 C C . ARG A 1 70 ? -17.192 7.513 0.432 1.00 96.25 70 ARG A C 1
ATOM 548 O O . ARG A 1 70 ? -18.071 7.863 -0.350 1.00 96.25 70 ARG A O 1
ATOM 555 N N . GLU A 1 71 ? -16.502 8.375 1.170 1.00 95.88 71 GLU A N 1
ATOM 556 C CA . GLU A 1 71 ? -16.752 9.823 1.177 1.00 95.88 71 GLU A CA 1
ATOM 557 C C . GLU A 1 71 ? -16.283 10.519 -0.108 1.00 95.88 71 GLU A C 1
ATOM 559 O O . GLU A 1 71 ? -16.799 11.574 -0.478 1.00 95.88 71 GLU A O 1
ATOM 564 N N . ASN A 1 72 ? -15.325 9.919 -0.820 1.00 95.12 72 ASN A N 1
ATOM 565 C CA . ASN A 1 72 ? -14.692 10.508 -1.999 1.00 95.12 72 ASN A CA 1
ATOM 566 C C . ASN A 1 72 ? -14.973 9.721 -3.288 1.00 95.12 72 ASN A C 1
ATOM 568 O O . ASN A 1 72 ? -14.175 9.734 -4.224 1.00 95.12 72 ASN A O 1
ATOM 572 N N . MET A 1 73 ? -16.131 9.063 -3.376 1.00 95.19 73 MET A N 1
ATOM 573 C CA . MET A 1 73 ? -16.564 8.364 -4.590 1.00 95.19 73 MET A CA 1
ATOM 574 C C . MET A 1 73 ? -16.445 9.244 -5.843 1.00 95.19 73 MET A C 1
ATOM 576 O O . MET A 1 73 ? -16.823 10.418 -5.837 1.00 95.19 73 MET A O 1
ATOM 580 N N . ARG A 1 74 ? -15.961 8.647 -6.942 1.00 94.00 74 ARG A N 1
ATOM 581 C CA . ARG A 1 74 ? -15.683 9.294 -8.240 1.00 94.00 74 ARG A CA 1
ATOM 582 C C . ARG A 1 74 ? -14.573 10.354 -8.228 1.00 94.00 74 ARG A C 1
ATOM 584 O O . ARG A 1 74 ? -14.311 10.947 -9.272 1.00 94.00 74 ARG A O 1
ATOM 591 N N . GLN A 1 75 ? -13.900 10.577 -7.103 1.00 94.19 75 GLN A N 1
ATOM 592 C CA . GLN A 1 75 ? -12.690 11.399 -7.046 1.00 94.19 75 GLN A CA 1
ATOM 593 C C . GLN A 1 75 ? -11.447 10.557 -7.336 1.00 94.19 75 GLN A C 1
ATOM 595 O O . GLN A 1 75 ? -11.487 9.326 -7.304 1.00 94.19 75 GLN A O 1
ATOM 600 N N . VAL A 1 76 ? -10.332 11.222 -7.633 1.00 94.69 76 VAL A N 1
ATOM 601 C CA .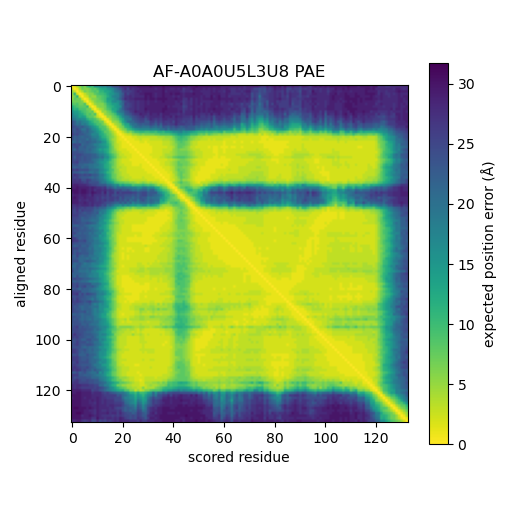 VAL A 1 76 ? -9.043 10.551 -7.834 1.00 94.69 76 VAL A CA 1
ATOM 602 C C . VAL A 1 76 ? -8.426 10.227 -6.473 1.00 94.69 76 VAL A C 1
ATOM 604 O O . VAL A 1 76 ? -8.209 11.127 -5.669 1.00 94.69 76 VAL A O 1
ATOM 607 N N . LEU A 1 77 ? -8.127 8.958 -6.213 1.00 95.12 77 LEU A N 1
ATOM 608 C CA . LEU A 1 77 ? -7.339 8.509 -5.070 1.00 95.12 77 LEU A CA 1
ATOM 609 C C . LEU A 1 77 ? -5.864 8.469 -5.456 1.00 95.12 77 LEU A C 1
ATOM 611 O O . LEU A 1 77 ? -5.482 7.667 -6.306 1.00 95.12 77 LEU A O 1
ATOM 615 N N . ALA A 1 78 ? -5.043 9.283 -4.799 1.00 96.06 78 ALA A N 1
ATOM 616 C CA . ALA A 1 78 ? -3.591 9.174 -4.841 1.00 96.06 78 ALA A CA 1
ATOM 617 C C . ALA A 1 78 ? -3.124 8.309 -3.662 1.00 96.06 78 ALA A C 1
ATOM 619 O O . ALA A 1 78 ? -3.206 8.734 -2.508 1.00 96.06 78 ALA A O 1
ATOM 620 N N . LEU A 1 79 ? -2.662 7.090 -3.949 1.00 95.44 79 LEU A N 1
ATOM 621 C CA . LEU A 1 79 ? -2.207 6.133 -2.943 1.00 95.44 79 LEU A CA 1
ATOM 622 C C . LEU A 1 79 ? -0.680 6.121 -2.864 1.00 95.44 79 LEU A C 1
ATOM 624 O O . LEU A 1 79 ? -0.004 5.928 -3.879 1.00 95.44 79 LEU A O 1
ATOM 628 N N . SER A 1 80 ? -0.142 6.240 -1.654 1.00 96.88 80 SER A N 1
ATOM 629 C CA . SER A 1 80 ? 1.278 6.044 -1.366 1.00 96.88 80 SER A CA 1
ATOM 630 C C . SER A 1 80 ? 1.502 5.068 -0.213 1.00 96.88 80 SER A C 1
ATOM 632 O O . SER A 1 80 ? 0.652 4.916 0.663 1.00 96.88 80 SER A O 1
ATOM 634 N N . LEU A 1 81 ? 2.667 4.423 -0.212 1.00 96.19 81 LEU A N 1
ATOM 635 C CA . LEU A 1 81 ? 3.156 3.576 0.875 1.00 96.19 81 LEU A CA 1
ATOM 636 C C . LEU A 1 81 ? 4.537 4.074 1.293 1.00 96.19 81 LEU A C 1
ATOM 638 O O . LEU A 1 81 ? 5.418 4.212 0.446 1.00 96.19 81 LEU A O 1
ATOM 642 N N . ASN A 1 82 ? 4.715 4.388 2.575 1.00 95.56 82 ASN A N 1
ATOM 643 C CA . ASN A 1 82 ? 5.929 5.011 3.112 1.00 95.56 82 ASN A CA 1
ATOM 644 C C . ASN A 1 82 ? 6.345 6.246 2.290 1.00 95.56 82 ASN A C 1
ATOM 646 O O . ASN A 1 82 ? 7.510 6.416 1.935 1.00 95.56 82 ASN A O 1
ATOM 650 N N . HIS A 1 83 ? 5.369 7.091 1.932 1.00 94.69 83 HIS A N 1
ATOM 651 C CA . HIS A 1 83 ? 5.527 8.273 1.071 1.00 94.69 83 HIS A CA 1
ATOM 652 C C . HIS A 1 83 ? 5.971 8.000 -0.379 1.00 9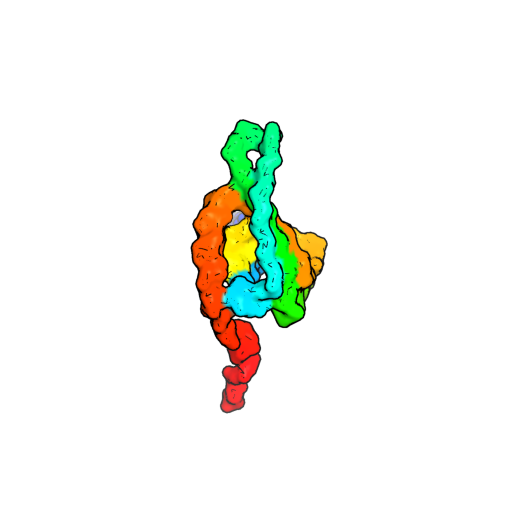4.69 83 HIS A C 1
ATOM 654 O O . HIS A 1 83 ? 6.158 8.943 -1.151 1.00 94.69 83 HIS A O 1
ATOM 660 N N . VAL A 1 84 ? 6.090 6.738 -0.796 1.00 96.94 84 VAL A N 1
ATOM 661 C CA . VAL A 1 84 ? 6.330 6.374 -2.196 1.00 96.94 84 VAL A CA 1
ATOM 662 C C . VAL A 1 84 ? 4.982 6.285 -2.919 1.00 96.94 84 VAL A C 1
ATOM 664 O O . VAL A 1 84 ? 4.146 5.468 -2.528 1.00 96.94 84 VAL A O 1
ATOM 667 N N . PRO A 1 85 ? 4.727 7.107 -3.955 1.00 96.19 85 PRO A N 1
ATOM 668 C CA . PRO A 1 85 ? 3.473 7.058 -4.700 1.00 96.19 85 PRO A CA 1
ATOM 669 C C . PRO A 1 85 ? 3.370 5.733 -5.463 1.00 96.19 85 PRO A C 1
ATOM 671 O O . PRO A 1 85 ? 4.256 5.399 -6.247 1.00 96.19 85 PRO A O 1
ATOM 674 N N . LEU A 1 86 ? 2.290 4.987 -5.230 1.00 94.44 86 LEU A N 1
ATOM 675 C CA . LEU A 1 86 ? 2.041 3.696 -5.872 1.00 94.44 86 LEU A CA 1
ATOM 676 C C . LEU A 1 86 ? 1.143 3.840 -7.096 1.00 94.44 86 LEU A C 1
ATOM 678 O O . LEU A 1 86 ? 1.451 3.312 -8.159 1.00 94.44 86 LEU A O 1
ATOM 682 N N . THR A 1 87 ? 0.012 4.530 -6.946 1.00 90.88 87 THR A N 1
ATOM 683 C CA . THR A 1 87 ? -0.965 4.691 -8.025 1.00 90.88 87 THR A CA 1
ATOM 684 C C . THR A 1 87 ? -1.852 5.911 -7.807 1.00 90.88 87 THR A C 1
ATOM 686 O O . THR A 1 87 ? -2.003 6.403 -6.687 1.00 90.88 87 THR A O 1
ATOM 689 N N . SER A 1 88 ? -2.453 6.377 -8.897 1.00 90.94 88 SER A N 1
ATOM 690 C CA . SER A 1 88 ? -3.497 7.390 -8.902 1.00 90.94 88 SER A CA 1
ATOM 691 C C . SER A 1 88 ? -4.653 6.879 -9.753 1.00 90.94 88 SER A C 1
ATOM 693 O O . SER A 1 88 ? -4.474 6.619 -10.944 1.00 90.94 88 SER A O 1
ATOM 695 N N . ALA A 1 89 ? -5.821 6.673 -9.148 1.00 88.81 89 ALA A N 1
ATOM 696 C CA . ALA A 1 89 ? -6.969 6.092 -9.838 1.00 88.81 89 ALA A CA 1
ATOM 697 C C . ALA A 1 89 ? -8.289 6.661 -9.324 1.00 88.81 89 ALA A C 1
ATOM 699 O O . ALA A 1 89 ? -8.430 6.990 -8.149 1.00 88.81 89 ALA A O 1
ATOM 700 N N . THR A 1 90 ? -9.285 6.755 -10.201 1.00 93.00 90 THR A N 1
ATOM 701 C CA . THR A 1 90 ? -10.634 7.159 -9.798 1.00 93.00 90 THR A CA 1
ATOM 702 C C . THR A 1 90 ? -11.258 6.104 -8.889 1.00 93.00 90 THR A C 1
ATOM 704 O O . THR A 1 90 ? -11.297 4.923 -9.232 1.00 93.00 90 THR A O 1
ATOM 707 N N . ILE A 1 91 ? -11.798 6.537 -7.751 1.00 92.38 91 ILE A N 1
ATOM 708 C CA . ILE A 1 91 ? -12.523 5.676 -6.819 1.00 92.38 91 ILE A CA 1
ATOM 709 C C . ILE A 1 91 ? -13.848 5.264 -7.464 1.00 92.38 91 ILE A C 1
ATOM 711 O O . ILE A 1 91 ? -14.762 6.079 -7.613 1.00 92.38 91 ILE A O 1
ATOM 715 N N . GLN A 1 92 ? -13.947 3.991 -7.842 1.00 92.44 92 GLN A N 1
ATOM 716 C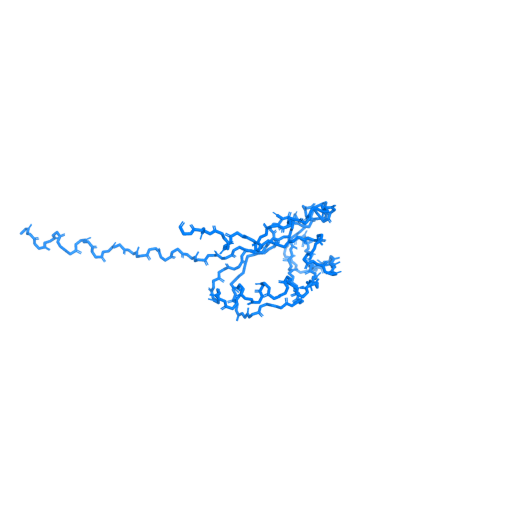 CA . GLN A 1 92 ? -15.165 3.394 -8.403 1.00 92.44 92 GLN A CA 1
ATOM 717 C C . GLN A 1 92 ? -15.961 2.575 -7.378 1.00 92.44 92 GLN A C 1
ATOM 719 O O . GLN A 1 92 ? -17.104 2.211 -7.639 1.00 92.44 92 GLN A O 1
ATOM 724 N N . GLY A 1 93 ? -15.380 2.309 -6.208 1.00 92.69 93 GLY A N 1
ATOM 725 C CA . GLY A 1 93 ? -16.002 1.564 -5.122 1.00 92.69 93 GLY A CA 1
ATOM 726 C C . GLY A 1 93 ? -15.222 1.721 -3.821 1.00 92.69 93 GLY A C 1
ATOM 727 O O . GLY A 1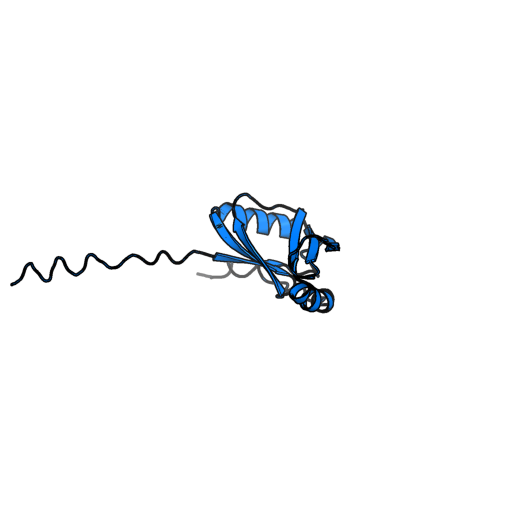 93 ? -14.112 2.256 -3.810 1.00 92.69 93 GLY A O 1
ATOM 728 N N . VAL A 1 94 ? -15.819 1.254 -2.726 1.00 93.75 94 VAL A N 1
ATOM 729 C CA . VAL A 1 94 ? -15.189 1.275 -1.401 1.00 93.75 94 VAL A CA 1
ATOM 730 C C . VAL A 1 94 ? -14.043 0.266 -1.376 1.00 93.75 94 VAL A C 1
ATOM 732 O O . VAL A 1 94 ? -14.239 -0.901 -1.715 1.00 93.75 94 VAL A O 1
ATOM 735 N N . LEU A 1 95 ? -12.855 0.716 -0.974 1.00 92.44 95 LEU A N 1
ATOM 736 C CA . LEU A 1 95 ? -11.692 -0.155 -0.798 1.00 92.44 95 LEU A CA 1
ATOM 737 C C . LEU A 1 95 ? -11.653 -0.698 0.635 1.00 92.44 95 LEU A C 1
ATOM 739 O O . LEU A 1 95 ? -12.018 0.001 1.580 1.00 92.44 95 LEU A O 1
ATOM 743 N N . GLY A 1 96 ? -11.230 -1.954 0.780 1.00 89.81 96 GLY A N 1
ATOM 744 C CA . GLY A 1 96 ? -11.201 -2.673 2.055 1.00 89.81 96 GLY A CA 1
ATOM 745 C C . GLY A 1 96 ? -9.798 -3.129 2.453 1.00 89.81 96 GLY A C 1
ATOM 746 O O . GLY A 1 96 ? -8.801 -2.542 2.045 1.00 89.81 96 GLY A O 1
ATOM 747 N N . ALA A 1 97 ? -9.735 -4.202 3.244 1.00 94.56 97 ALA A N 1
ATOM 748 C CA . ALA A 1 97 ? -8.489 -4.703 3.823 1.00 94.56 97 ALA A CA 1
ATOM 749 C C . ALA A 1 97 ? -7.490 -5.249 2.793 1.00 94.56 97 ALA A C 1
ATOM 751 O O . ALA A 1 97 ? -6.293 -5.181 3.023 1.00 94.56 97 ALA A O 1
ATOM 752 N N . ASN A 1 98 ? -7.956 -5.766 1.656 1.00 95.94 98 ASN A N 1
ATOM 753 C CA . ASN A 1 98 ? -7.077 -6.318 0.629 1.00 95.94 98 ASN A CA 1
ATOM 754 C C . ASN A 1 98 ? -7.004 -5.372 -0.563 1.00 95.94 98 ASN A C 1
ATOM 756 O O . ASN A 1 98 ? -8.032 -4.983 -1.123 1.00 95.94 98 ASN A O 1
ATOM 760 N N . MET A 1 99 ? -5.788 -5.042 -0.981 1.00 91.75 99 MET A N 1
ATOM 761 C CA . MET A 1 99 ? -5.537 -4.204 -2.143 1.00 91.75 99 MET A CA 1
ATOM 762 C C . MET A 1 99 ? -4.507 -4.822 -3.067 1.00 91.75 99 MET A C 1
ATOM 764 O O . MET A 1 99 ? -3.584 -5.515 -2.644 1.00 91.75 99 MET A O 1
ATOM 768 N N . ARG A 1 100 ? -4.655 -4.501 -4.349 1.00 93.62 100 ARG A N 1
ATOM 769 C CA . ARG A 1 100 ? -3.728 -4.884 -5.401 1.00 93.62 100 ARG A CA 1
ATOM 770 C C . ARG A 1 100 ? -3.488 -3.700 -6.317 1.00 93.62 100 ARG A C 1
ATOM 772 O O . ARG A 1 100 ? -4.439 -3.110 -6.824 1.00 93.62 100 ARG A O 1
ATOM 779 N N . VAL A 1 101 ? -2.223 -3.384 -6.556 1.00 93.00 101 VAL A N 1
ATOM 780 C CA . VAL A 1 101 ? -1.811 -2.340 -7.498 1.00 93.00 101 VAL A CA 1
ATOM 781 C C . VAL A 1 101 ? -0.691 -2.856 -8.387 1.00 93.00 101 VAL A C 1
ATOM 783 O O . VAL A 1 101 ? 0.126 -3.665 -7.959 1.00 93.00 101 VAL A O 1
ATOM 786 N N . VAL A 1 102 ? -0.657 -2.403 -9.638 1.00 92.31 102 VAL A N 1
ATOM 787 C CA . VAL A 1 102 ? 0.453 -2.687 -10.551 1.00 92.31 102 VAL A CA 1
ATOM 788 C C . VAL A 1 102 ? 1.303 -1.432 -10.659 1.00 92.31 102 VAL A C 1
ATOM 790 O O . VAL A 1 102 ? 0.777 -0.362 -10.958 1.00 92.31 102 VAL A O 1
ATOM 793 N N . ILE A 1 103 ? 2.601 -1.570 -10.420 1.00 92.50 103 ILE A N 1
ATOM 794 C CA . ILE A 1 103 ? 3.576 -0.480 -10.435 1.00 92.50 103 ILE A CA 1
ATOM 795 C C . ILE A 1 103 ? 4.686 -0.762 -11.449 1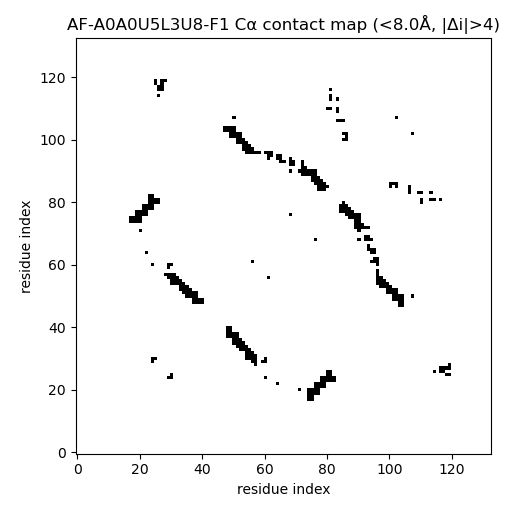.00 92.50 103 ILE A C 1
ATOM 797 O O . ILE A 1 103 ? 4.917 -1.905 -11.847 1.00 92.50 103 ILE A O 1
ATOM 801 N N . THR A 1 104 ? 5.392 0.286 -11.862 1.00 91.94 104 THR A N 1
ATOM 802 C CA . THR A 1 104 ? 6.571 0.166 -12.726 1.00 91.94 104 THR A CA 1
ATOM 803 C C . THR A 1 104 ? 7.795 -0.285 -11.929 1.00 91.94 104 THR A C 1
ATOM 805 O O . THR A 1 104 ? 7.843 -0.155 -10.701 1.00 91.94 104 THR A O 1
ATOM 808 N N . ALA A 1 105 ? 8.827 -0.761 -12.629 1.00 90.06 105 ALA A N 1
ATOM 809 C CA . ALA A 1 105 ? 10.126 -1.042 -12.021 1.00 90.06 105 ALA A CA 1
ATOM 810 C C . ALA A 1 105 ? 10.726 0.170 -11.284 1.00 90.06 105 ALA A C 1
ATOM 812 O O . ALA A 1 105 ? 11.310 -0.002 -10.218 1.00 90.06 105 ALA A O 1
ATOM 813 N N . GLU A 1 106 ? 10.542 1.390 -11.799 1.00 91.62 106 GLU A N 1
ATOM 814 C CA . GLU A 1 106 ? 11.016 2.623 -11.152 1.00 91.62 106 GLU A CA 1
ATOM 815 C C . GLU A 1 106 ? 10.384 2.819 -9.766 1.00 91.62 106 GLU A C 1
ATOM 817 O O . GLU A 1 106 ? 11.079 3.076 -8.780 1.00 91.62 106 GLU A O 1
ATOM 822 N N . ILE A 1 107 ? 9.063 2.642 -9.661 1.00 94.19 107 ILE A N 1
ATOM 823 C CA . ILE A 1 107 ? 8.365 2.741 -8.375 1.00 94.19 107 ILE A CA 1
ATOM 824 C C . ILE A 1 107 ? 8.827 1.612 -7.447 1.00 94.19 107 ILE A C 1
ATOM 826 O O . ILE A 1 107 ? 9.095 1.869 -6.275 1.00 94.19 107 ILE A O 1
ATOM 830 N N . ALA A 1 108 ? 8.988 0.385 -7.954 1.00 93.50 108 ALA A N 1
ATOM 831 C CA . ALA A 1 108 ? 9.454 -0.751 -7.155 1.00 93.50 108 ALA A CA 1
ATOM 832 C C . ALA A 1 108 ? 10.867 -0.525 -6.580 1.00 93.50 108 ALA A C 1
ATOM 834 O O . ALA A 1 108 ? 11.102 -0.814 -5.406 1.00 93.50 108 ALA A O 1
ATOM 835 N N . GLN A 1 109 ? 11.782 0.056 -7.365 1.00 94.25 109 GLN A N 1
ATOM 836 C CA . GLN A 1 109 ? 13.138 0.413 -6.925 1.00 94.25 109 GLN A CA 1
ATOM 837 C C . GLN A 1 109 ? 13.137 1.437 -5.786 1.00 94.25 109 GLN A C 1
ATOM 839 O O . GLN A 1 109 ? 13.989 1.374 -4.903 1.00 94.25 109 GLN A O 1
ATOM 844 N N . ARG A 1 110 ? 12.174 2.364 -5.780 1.00 96.31 110 ARG A N 1
ATOM 845 C CA . ARG A 1 110 ? 11.994 3.332 -4.688 1.00 96.31 110 ARG A CA 1
ATOM 846 C C . ARG A 1 110 ? 11.279 2.725 -3.484 1.00 96.31 110 ARG A C 1
ATOM 848 O O . ARG A 1 110 ? 11.580 3.089 -2.351 1.00 96.31 110 ARG A O 1
ATOM 855 N N . LEU A 1 111 ? 10.338 1.814 -3.726 1.00 95.56 111 LEU A N 1
ATOM 856 C CA . LEU A 1 111 ? 9.509 1.209 -2.691 1.00 95.56 111 LEU A CA 1
ATOM 857 C C . LEU A 1 111 ? 10.299 0.230 -1.820 1.00 95.56 111 LEU A C 1
ATOM 859 O O . LEU A 1 111 ? 10.234 0.331 -0.601 1.00 95.56 111 LEU A O 1
ATOM 863 N N . LEU A 1 112 ? 11.067 -0.684 -2.421 1.00 94.06 112 LEU A N 1
ATOM 864 C CA . LEU A 1 112 ? 11.812 -1.721 -1.694 1.00 94.06 112 LEU A CA 1
ATOM 865 C C . LEU A 1 112 ? 12.667 -1.191 -0.526 1.00 94.06 112 LEU A C 1
ATOM 867 O O . LEU A 1 112 ? 12.533 -1.721 0.578 1.00 94.06 112 LEU A O 1
ATOM 871 N N . PRO A 1 113 ? 13.518 -0.160 -0.697 1.00 95.50 113 PRO A N 1
ATOM 872 C CA . PRO A 1 113 ? 14.249 0.406 0.433 1.00 95.50 113 PRO A CA 1
ATOM 873 C C . PRO A 1 113 ? 13.325 1.137 1.416 1.00 95.50 113 PRO A C 1
ATOM 875 O O . PRO A 1 113 ? 13.549 1.064 2.622 1.00 95.50 113 PRO A O 1
ATOM 878 N N . ALA A 1 114 ? 12.263 1.798 0.939 1.00 94.50 114 ALA A N 1
ATOM 879 C CA . ALA A 1 114 ? 11.322 2.512 1.800 1.00 94.50 114 ALA A CA 1
ATOM 880 C C . ALA A 1 114 ? 10.557 1.576 2.750 1.00 94.50 114 ALA A C 1
ATOM 882 O O . ALA A 1 114 ? 10.256 1.984 3.867 1.00 94.50 114 ALA A O 1
ATOM 883 N N . LEU A 1 115 ? 10.298 0.320 2.364 1.00 93.62 115 LEU A N 1
ATOM 884 C CA . LEU A 1 115 ? 9.638 -0.686 3.213 1.00 93.62 115 LEU A CA 1
ATOM 885 C C . LEU A 1 115 ? 10.409 -1.012 4.503 1.00 93.62 115 LEU A C 1
ATOM 887 O O . LEU A 1 115 ? 9.831 -1.559 5.436 1.00 93.62 115 LEU A O 1
ATOM 891 N N . GLN A 1 116 ? 11.700 -0.680 4.570 1.00 92.38 116 GLN A N 1
ATOM 892 C CA . GLN A 1 116 ? 12.521 -0.884 5.766 1.00 92.38 116 GLN A CA 1
ATOM 893 C C . GLN A 1 116 ? 12.281 0.189 6.838 1.00 92.38 116 GLN A C 1
ATOM 895 O O 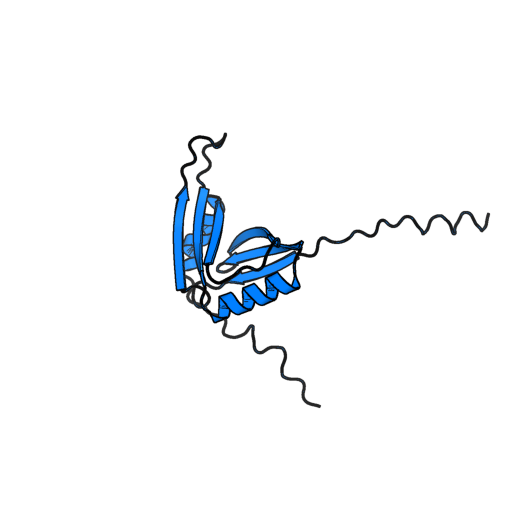. GLN A 1 116 ? 12.771 0.055 7.962 1.00 92.38 116 GLN A O 1
ATOM 900 N N . ASP A 1 117 ? 11.541 1.251 6.508 1.00 91.75 117 ASP A N 1
ATOM 901 C CA . ASP A 1 117 ? 11.163 2.283 7.463 1.00 91.75 117 ASP A CA 1
ATOM 902 C C . ASP A 1 117 ? 10.223 1.710 8.532 1.00 91.75 117 ASP A C 1
ATOM 904 O O . ASP A 1 117 ? 9.139 1.204 8.240 1.00 91.75 117 ASP A O 1
ATOM 908 N N . LYS A 1 118 ? 10.656 1.808 9.792 1.00 87.69 118 LYS A N 1
ATOM 909 C CA . LYS A 1 118 ? 9.926 1.313 10.967 1.00 87.69 118 LYS A CA 1
ATOM 910 C C . LYS A 1 118 ? 9.105 2.396 11.661 1.00 87.69 118 LYS A C 1
ATOM 912 O O . LYS A 1 118 ? 8.531 2.147 12.719 1.00 87.69 118 LYS A O 1
ATOM 917 N N . ARG A 1 119 ? 9.078 3.615 11.122 1.00 90.06 119 ARG A N 1
ATOM 918 C CA . ARG A 1 119 ? 8.316 4.713 11.711 1.00 90.06 119 ARG A CA 1
ATOM 919 C C . ARG A 1 119 ? 6.831 4.480 11.476 1.00 90.06 119 ARG A C 1
ATOM 921 O O . ARG A 1 119 ? 6.348 4.540 10.352 1.00 90.06 119 ARG A O 1
ATOM 928 N N . CYS A 1 120 ? 6.101 4.291 12.566 1.00 85.44 120 CYS A N 1
ATOM 929 C CA . CYS A 1 120 ? 4.666 4.511 12.583 1.00 85.44 120 CYS A CA 1
ATOM 930 C C . CYS A 1 120 ? 4.416 5.889 13.208 1.00 85.44 120 CYS A C 1
ATOM 932 O O . CYS A 1 120 ? 4.627 6.048 14.414 1.00 85.44 120 CYS A O 1
ATOM 934 N N . PRO A 1 121 ? 4.034 6.915 12.430 1.00 78.38 121 PRO A N 1
ATOM 935 C CA . PRO A 1 121 ? 3.649 8.190 13.006 1.00 78.38 121 PRO A CA 1
ATOM 936 C C . PRO A 1 121 ? 2.405 7.965 13.870 1.00 78.38 121 PRO A C 1
ATOM 938 O O . PRO A 1 121 ? 1.325 7.679 13.363 1.00 78.38 121 PRO A O 1
ATOM 941 N N . LEU A 1 122 ? 2.570 8.100 15.186 1.00 54.44 122 LEU A N 1
ATOM 942 C CA . LEU A 1 122 ? 1.538 7.795 16.180 1.00 54.44 122 LEU A CA 1
ATOM 943 C C . LEU A 1 122 ? 0.329 8.755 16.136 1.00 54.44 122 LEU A C 1
ATOM 945 O O . LEU A 1 122 ? -0.634 8.564 16.865 1.00 54.44 122 LEU A O 1
ATOM 949 N N . ASN A 1 123 ? 0.348 9.773 15.269 1.00 47.91 123 ASN A N 1
ATOM 950 C CA . ASN A 1 123 ? -0.596 10.885 15.280 1.00 47.91 123 ASN A CA 1
ATOM 951 C C . ASN A 1 123 ? -1.093 11.216 13.866 1.00 47.91 123 ASN A C 1
ATOM 953 O O . ASN A 1 123 ? -0.555 12.090 13.194 1.00 47.91 123 ASN A O 1
ATOM 957 N N . ALA A 1 124 ? -2.159 10.554 13.428 1.00 47.22 124 ALA A N 1
ATOM 958 C CA . ALA A 1 124 ? -3.069 11.126 12.429 1.00 47.22 124 ALA A CA 1
ATOM 959 C C . ALA A 1 124 ? -4.536 11.125 12.902 1.00 47.22 124 ALA A C 1
ATOM 961 O O . ALA A 1 124 ? -5.394 11.670 12.218 1.00 47.22 124 ALA A O 1
ATOM 962 N N . ALA A 1 125 ? -4.825 10.544 14.075 1.00 43.97 125 ALA A N 1
ATOM 963 C CA . ALA A 1 125 ? -6.178 10.420 14.624 1.00 43.97 125 ALA A CA 1
ATOM 964 C C . ALA A 1 125 ? -6.480 11.366 15.808 1.00 43.97 125 ALA A C 1
ATOM 966 O O . ALA A 1 125 ? -7.626 11.442 16.229 1.00 43.97 125 ALA A O 1
ATOM 967 N N . ALA A 1 126 ? -5.494 12.099 16.341 1.00 38.06 126 ALA A N 1
ATOM 968 C CA . ALA A 1 126 ? -5.663 12.913 17.556 1.00 38.06 126 ALA A CA 1
ATOM 969 C C . ALA A 1 126 ? -5.796 14.435 17.314 1.00 38.06 126 ALA A C 1
ATOM 971 O O . ALA A 1 126 ? -5.864 15.196 18.270 1.00 38.06 126 ALA A O 1
ATOM 972 N N . ALA A 1 127 ? -5.835 14.910 16.064 1.00 40.78 127 ALA A N 1
ATOM 973 C CA . ALA A 1 127 ? -5.761 16.347 15.758 1.00 40.78 127 ALA A CA 1
ATOM 974 C C . ALA A 1 127 ? -7.120 17.053 15.546 1.00 40.78 127 ALA A C 1
ATOM 976 O O . ALA A 1 127 ? -7.152 18.125 14.948 1.00 40.78 127 ALA A O 1
ATOM 977 N N . THR A 1 128 ? -8.242 16.488 16.008 1.00 44.53 128 THR A N 1
ATOM 978 C CA . THR A 1 128 ? -9.566 17.151 15.913 1.00 44.53 128 THR A CA 1
ATOM 979 C C . THR A 1 128 ? -10.376 17.136 17.209 1.00 44.53 128 THR A C 1
ATOM 981 O O . THR A 1 128 ? -11.587 17.321 17.167 1.00 44.53 128 THR A O 1
ATOM 984 N N . ALA A 1 129 ? -9.744 16.924 18.361 1.00 45.78 129 ALA A N 1
ATOM 985 C CA . ALA A 1 129 ? -10.430 16.999 19.647 1.00 45.78 129 ALA A CA 1
ATOM 986 C C . ALA A 1 129 ? -9.551 17.682 20.698 1.00 45.78 129 ALA A C 1
ATOM 988 O O . ALA A 1 129 ? -9.214 17.077 21.706 1.00 45.78 129 ALA A O 1
ATOM 989 N N . ASP A 1 130 ? -9.159 18.931 20.443 1.00 40.34 130 ASP A N 1
ATOM 990 C CA . ASP A 1 130 ? -8.888 19.858 21.542 1.00 40.34 130 ASP A CA 1
ATOM 991 C C . ASP A 1 130 ? -9.075 21.306 21.070 1.00 40.34 130 ASP A C 1
ATOM 993 O O . ASP A 1 130 ? -8.260 21.887 20.352 1.00 40.34 130 ASP A O 1
ATOM 997 N N . THR A 1 131 ? -10.222 21.876 21.405 1.00 40.12 131 THR A N 1
ATOM 998 C CA . THR A 1 131 ? -10.412 23.324 21.486 1.00 40.12 131 THR A CA 1
ATOM 999 C C . THR A 1 131 ? -11.230 23.512 22.754 1.00 40.12 131 THR A C 1
ATOM 1001 O O . THR A 1 131 ? -12.422 23.203 22.730 1.00 40.12 131 THR A O 1
ATOM 1004 N N . PRO A 1 132 ? -10.602 23.881 23.882 1.00 53.50 132 PRO A N 1
ATOM 1005 C CA . PRO A 1 132 ? -11.338 24.239 25.080 1.00 53.50 132 PRO A CA 1
ATOM 1006 C C . PRO A 1 132 ? -11.990 25.612 24.883 1.00 53.50 132 PRO A C 1
ATOM 1008 O O . PRO A 1 132 ? -11.449 26.452 24.159 1.00 53.50 132 PRO A O 1
ATOM 1011 N N . ASP A 1 133 ? -13.148 25.764 25.526 1.00 47.91 133 ASP A N 1
ATOM 1012 C CA . ASP A 1 133 ? -14.018 26.950 25.589 1.00 47.91 133 ASP A CA 1
ATOM 1013 C C . ASP A 1 133 ? -13.299 28.296 25.814 1.00 47.91 133 ASP A C 1
ATOM 1015 O O . ASP A 1 133 ? -12.324 28.348 26.604 1.00 47.91 133 ASP A O 1
#

Sequence (133 aa):
MRYLLLILTCLLPSLTLAKSVAVNLQAACDIEQLELKLIDRQRAPYDIFMFEVQMTLTEAAAQRLSTVTRENMRQVLALSLNHVPLTSATIQGVLGANMRVVITAEIAQRLLPALQDKRCPLNAAAATADTPD

pLDDT: mean 81.92, std 18.83, range [38.06, 98.06]

Organism: NCBI:txid1619313